Protein AF-A0A1Q6ZG44-F1 (afdb_monomer_lite)

Secondary structure (DSSP, 8-state):
-EETTEE-EEEEHHHHTTPPPPP--TT--SS-S---EEEEEEEEEE-TTT--EEEEEEEEEES-------TTSSEEE-----TTS-GGGEEEEEE---SSS--EEEEE-HHHHHHHHH--

Foldseek 3Di:
DQDPNDDAAEDEQCVLQVHDPDDQPPPDDDDDDQPWDWDWDWDFAQDPPPRDTDIHIHTYTGNDDDDDDDPVQWDWDDLPDDPRGDSQQFPTWTFADDDDPTDIDTDGPPCSSCVVVRPD

Sequence (120 aa):
MNVRGTLVTVVEGWRALGQAPPSASPETPVASAAPGSTIILEVAGRDAENGGATRKLIGFTVDEVIDLLAGGDSTLEGREGLPGVDPTLVRAVGRGGGGARGDLFIVLDVAALLGPILTT

Structure (mmCIF, N/CA/C/O backbone):
data_AF-A0A1Q6ZG44-F1
#
_entry.id   AF-A0A1Q6ZG44-F1
#
loop_
_atom_site.group_PDB
_atom_site.id
_atom_site.type_symbol
_atom_site.label_atom_id
_atom_site.label_alt_id
_atom_site.label_comp_id
_atom_site.label_asym_id
_atom_site.label_entity_id
_atom_site.label_seq_id
_atom_site.pdbx_PDB_ins_code
_atom_site.Cartn_x
_atom_site.Cartn_y
_atom_site.Cartn_z
_atom_site.occupancy
_atom_site.B_iso_or_equiv
_atom_site.auth_seq_id
_atom_site.auth_comp_id
_atom_site.auth_asym_id
_atom_site.auth_atom_id
_atom_site.pdbx_PDB_model_num
ATOM 1 N N . MET A 1 1 ? -7.995 5.603 11.857 1.00 88.94 1 MET A N 1
ATOM 2 C CA . MET A 1 1 ? -8.715 6.736 11.229 1.00 88.94 1 MET A CA 1
ATOM 3 C C . MET A 1 1 ? -10.179 6.355 11.032 1.00 88.94 1 MET A C 1
ATOM 5 O O . MET A 1 1 ? -10.423 5.211 10.683 1.00 88.94 1 MET A O 1
ATOM 9 N N . ASN A 1 2 ? -11.147 7.246 11.280 1.00 92.25 2 ASN A N 1
ATOM 10 C CA . ASN A 1 2 ? -12.563 6.979 10.974 1.00 92.25 2 ASN A CA 1
ATOM 11 C C . ASN A 1 2 ? -12.887 7.489 9.563 1.00 92.25 2 ASN A C 1
ATOM 13 O O . ASN A 1 2 ? -12.774 8.685 9.306 1.00 92.25 2 ASN A O 1
ATOM 17 N N . VAL A 1 3 ? -13.293 6.592 8.668 1.00 92.00 3 VAL A N 1
ATOM 18 C CA . VAL A 1 3 ? -13.718 6.914 7.305 1.00 92.00 3 VAL A CA 1
ATOM 19 C C . VAL A 1 3 ? -15.176 6.506 7.163 1.00 92.00 3 VAL A C 1
ATOM 21 O O . VAL A 1 3 ? -15.494 5.320 7.145 1.00 92.00 3 VAL A O 1
ATOM 24 N N . ARG A 1 4 ? -16.077 7.494 7.081 1.00 92.50 4 ARG A N 1
ATOM 25 C CA . ARG A 1 4 ? -17.527 7.279 6.899 1.00 92.50 4 ARG A CA 1
ATOM 26 C C . ARG A 1 4 ? -18.144 6.283 7.902 1.00 92.50 4 ARG A C 1
ATOM 28 O O . ARG A 1 4 ? -18.997 5.484 7.536 1.00 92.50 4 ARG A O 1
ATOM 35 N N . GLY A 1 5 ? -17.706 6.317 9.162 1.00 91.94 5 GLY A N 1
ATOM 36 C CA . GLY A 1 5 ? -18.203 5.429 10.221 1.00 91.94 5 GLY A CA 1
ATOM 37 C C . GLY A 1 5 ? -17.461 4.095 10.336 1.00 91.94 5 GLY A C 1
ATOM 38 O O . GLY A 1 5 ? -17.780 3.311 11.223 1.00 91.94 5 GLY A O 1
ATOM 39 N N . THR A 1 6 ? -16.461 3.842 9.488 1.00 89.06 6 THR A N 1
ATOM 40 C CA . THR A 1 6 ? -15.614 2.645 9.549 1.00 89.06 6 THR A CA 1
ATOM 41 C C . THR A 1 6 ? -14.247 2.990 10.124 1.00 89.06 6 THR A C 1
ATOM 43 O O . THR A 1 6 ? -13.579 3.919 9.660 1.00 89.06 6 THR A O 1
ATOM 46 N N . LEU A 1 7 ? -13.803 2.233 11.130 1.00 90.69 7 LEU A N 1
ATOM 47 C CA . LEU A 1 7 ? -12.459 2.376 11.677 1.00 90.69 7 LEU A CA 1
ATOM 48 C C . LEU A 1 7 ? -11.447 1.675 10.761 1.00 90.69 7 LEU A C 1
ATOM 50 O O . LEU A 1 7 ? -11.512 0.469 10.555 1.00 90.69 7 LEU A O 1
ATOM 54 N N . VAL A 1 8 ? -10.501 2.446 10.234 1.00 90.94 8 VAL A N 1
ATOM 55 C CA . VAL A 1 8 ? -9.443 1.985 9.331 1.00 90.94 8 VAL A CA 1
ATOM 56 C C . VAL A 1 8 ? -8.090 2.088 10.033 1.00 90.94 8 VAL A C 1
ATOM 58 O O . VAL A 1 8 ? -7.716 3.163 10.525 1.00 90.94 8 VAL A O 1
ATOM 61 N N . THR A 1 9 ? -7.350 0.978 10.073 1.00 89.69 9 THR A N 1
ATOM 62 C CA . THR A 1 9 ? -5.937 0.955 10.485 1.00 89.69 9 THR A CA 1
ATOM 63 C C . THR A 1 9 ? -5.102 1.644 9.414 1.00 89.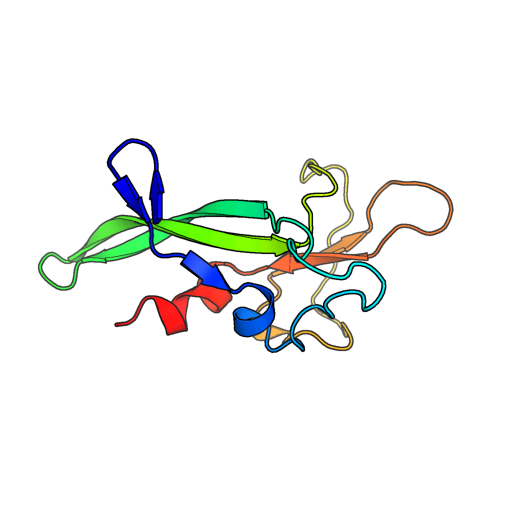69 9 THR A C 1
ATOM 65 O O . THR A 1 9 ? -5.265 1.345 8.235 1.00 89.69 9 THR A O 1
ATOM 68 N N . VAL A 1 10 ? -4.223 2.562 9.815 1.00 90.94 10 VAL A N 1
ATOM 69 C CA . VAL A 1 10 ? -3.361 3.307 8.888 1.00 90.94 10 VAL A CA 1
ATOM 70 C C . VAL A 1 10 ? -1.918 2.849 9.064 1.00 90.94 10 VAL A C 1
ATOM 72 O O . VAL A 1 10 ? -1.440 2.753 10.193 1.00 90.94 10 VAL A O 1
ATOM 75 N N . VAL A 1 11 ? -1.257 2.556 7.949 1.00 90.75 11 VAL A N 1
ATOM 76 C CA . VAL A 1 11 ? 0.137 2.119 7.862 1.00 90.75 11 VAL A CA 1
ATOM 77 C C . VAL A 1 11 ? 0.959 3.209 7.187 1.00 90.75 11 VAL A C 1
ATOM 79 O O . VAL A 1 11 ? 0.581 3.710 6.126 1.00 90.75 11 VAL A O 1
ATOM 82 N N . GLU A 1 12 ? 2.099 3.540 7.792 1.00 90.00 12 GLU A N 1
ATOM 83 C CA . GLU A 1 12 ? 3.087 4.441 7.203 1.00 90.00 12 GLU A CA 1
ATOM 84 C C . GLU A 1 12 ? 3.831 3.744 6.060 1.00 90.00 12 GLU A C 1
ATOM 86 O O . GLU A 1 12 ? 4.626 2.831 6.300 1.00 90.00 12 GLU A O 1
ATOM 91 N N . GLY A 1 13 ? 3.580 4.159 4.817 1.00 89.56 13 GLY A N 1
ATOM 92 C CA . GLY A 1 13 ? 4.101 3.462 3.641 1.00 89.56 13 GLY A CA 1
ATOM 93 C C . GLY A 1 13 ? 5.624 3.450 3.542 1.00 89.56 13 GLY A C 1
ATOM 94 O O . GLY A 1 13 ? 6.207 2.390 3.327 1.00 89.56 13 GLY A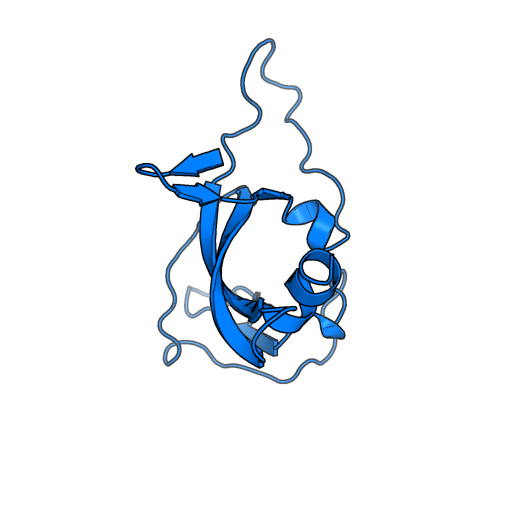 O 1
ATOM 95 N N . TRP A 1 14 ? 6.277 4.588 3.800 1.00 87.94 14 TRP A N 1
ATOM 96 C CA . TRP A 1 14 ? 7.743 4.692 3.825 1.00 87.94 14 TRP A CA 1
ATOM 97 C C . TRP A 1 14 ? 8.362 3.693 4.815 1.00 87.94 14 TRP A C 1
ATOM 99 O O . TRP A 1 14 ? 9.351 3.029 4.510 1.00 87.94 14 TRP A O 1
ATOM 109 N N . ARG A 1 15 ? 7.731 3.513 5.982 1.00 88.00 15 ARG A N 1
ATOM 110 C CA . ARG A 1 15 ? 8.195 2.593 7.022 1.00 88.00 15 ARG A CA 1
ATOM 111 C C . ARG A 1 15 ? 7.956 1.138 6.637 1.00 88.00 15 ARG A C 1
ATOM 113 O O . ARG A 1 15 ? 8.831 0.307 6.859 1.00 88.00 15 ARG A O 1
ATOM 120 N N . ALA A 1 16 ? 6.799 0.836 6.047 1.00 88.56 16 ALA A N 1
ATOM 121 C CA . ALA A 1 16 ? 6.482 -0.499 5.540 1.00 88.56 16 ALA A CA 1
ATOM 122 C C . ALA A 1 16 ? 7.426 -0.932 4.403 1.00 88.56 16 ALA A C 1
ATOM 124 O O . ALA A 1 16 ? 7.724 -2.114 4.271 1.00 88.56 16 ALA A O 1
ATOM 125 N N . LEU A 1 17 ? 7.933 0.027 3.623 1.00 87.50 17 LEU A N 1
ATOM 126 C CA . LEU A 1 17 ? 8.919 -0.193 2.562 1.00 87.50 17 LEU A CA 1
ATOM 127 C C . LEU A 1 17 ? 10.377 -0.175 3.058 1.00 87.50 17 LEU A C 1
ATOM 129 O O . LEU A 1 17 ? 11.288 -0.355 2.254 1.00 87.50 17 LEU A O 1
ATOM 133 N N . GLY A 1 18 ? 10.622 0.057 4.354 1.00 86.38 18 GLY A N 1
ATOM 134 C CA . GLY A 1 18 ? 11.976 0.155 4.913 1.00 86.38 18 GLY A CA 1
ATOM 135 C C . GLY A 1 18 ? 12.768 1.380 4.436 1.00 86.38 18 GLY A C 1
ATOM 136 O O . GLY A 1 18 ? 13.997 1.371 4.477 1.00 86.38 18 GLY A O 1
ATOM 137 N N . GLN A 1 19 ? 12.083 2.422 3.965 1.00 85.00 19 GLN A N 1
ATOM 138 C CA . GLN A 1 19 ? 12.688 3.660 3.479 1.00 85.00 19 GLN A CA 1
ATOM 139 C C . GLN A 1 19 ? 12.979 4.628 4.632 1.00 85.00 19 GLN A C 1
ATOM 141 O O . GLN A 1 19 ? 12.519 4.449 5.762 1.00 85.00 19 GLN A O 1
ATOM 146 N N . ALA A 1 20 ? 13.766 5.668 4.358 1.00 82.25 20 ALA A N 1
ATOM 147 C CA . ALA A 1 20 ? 13.933 6.759 5.311 1.00 82.25 20 ALA A CA 1
ATOM 148 C C . ALA A 1 20 ? 12.620 7.564 5.417 1.00 82.25 20 ALA A C 1
ATOM 150 O O . ALA A 1 20 ? 11.865 7.612 4.441 1.00 82.25 20 ALA A O 1
ATOM 151 N N . PRO A 1 21 ? 12.343 8.218 6.560 1.00 81.31 21 PRO A N 1
ATOM 152 C CA . PRO A 1 21 ? 11.220 9.142 6.656 1.00 81.31 21 PRO A CA 1
ATOM 153 C C . PRO A 1 21 ? 11.324 10.219 5.566 1.00 81.31 21 PRO A C 1
ATOM 155 O O . PRO A 1 21 ? 12.437 10.695 5.312 1.00 81.31 21 PRO A O 1
ATOM 158 N N . PRO A 1 22 ? 10.209 10.638 4.945 1.00 74.19 22 PRO A N 1
ATOM 159 C CA . PRO A 1 22 ? 10.235 11.752 4.008 1.00 74.19 22 PRO A CA 1
ATOM 160 C C . PRO A 1 22 ? 10.762 13.001 4.728 1.00 74.19 22 PRO A C 1
ATOM 162 O O . PRO A 1 22 ? 10.289 13.362 5.810 1.00 74.19 22 PRO A O 1
ATOM 165 N N . SER A 1 23 ? 11.789 13.640 4.161 1.00 61.94 23 SER A N 1
ATOM 166 C CA . SER A 1 23 ? 12.377 14.852 4.735 1.00 61.94 23 SER A CA 1
ATOM 167 C C . SER A 1 23 ? 11.322 15.954 4.790 1.00 61.94 23 SER A C 1
ATOM 169 O O . SER A 1 23 ? 10.821 16.390 3.756 1.00 61.94 23 SER A O 1
ATOM 171 N N . ALA A 1 24 ? 11.007 16.444 5.989 1.00 55.34 24 ALA A N 1
ATOM 172 C CA . ALA A 1 24 ? 10.275 17.695 6.130 1.00 55.34 24 ALA A CA 1
ATOM 173 C C . ALA A 1 24 ? 11.148 18.811 5.537 1.00 55.34 24 ALA A C 1
ATOM 175 O O . ALA A 1 24 ? 12.221 19.092 6.073 1.00 55.34 24 ALA A O 1
ATOM 176 N N . SER A 1 25 ? 10.738 19.408 4.414 1.00 46.84 25 SER A N 1
ATOM 177 C CA . SER A 1 25 ? 11.481 20.526 3.828 1.00 46.84 25 SER A CA 1
ATOM 178 C C . SER A 1 25 ? 11.670 21.629 4.881 1.00 46.84 25 SER A C 1
ATOM 180 O O . SER A 1 25 ? 10.684 22.087 5.461 1.00 46.84 25 SER A O 1
ATOM 182 N N . PRO A 1 26 ? 12.910 22.075 5.150 1.00 47.09 26 PRO A N 1
ATOM 183 C CA . PRO A 1 26 ? 13.219 23.019 6.228 1.00 47.09 26 PRO A CA 1
ATOM 184 C C . PRO A 1 26 ? 12.751 24.465 5.966 1.00 47.09 26 PRO A C 1
ATOM 186 O O . PRO A 1 26 ? 13.023 25.349 6.774 1.00 47.09 26 PRO A O 1
ATOM 189 N N . GLU A 1 27 ? 12.055 24.730 4.857 1.00 49.59 27 GLU A N 1
ATOM 190 C CA . GLU A 1 27 ? 11.763 26.086 4.366 1.00 49.59 27 GLU A CA 1
ATOM 191 C C . GLU A 1 27 ? 10.402 26.650 4.814 1.00 49.59 27 GLU A C 1
ATOM 193 O O . GLU A 1 27 ? 10.095 27.808 4.540 1.00 49.59 27 GLU A O 1
ATOM 198 N N . THR A 1 28 ? 9.594 25.887 5.558 1.00 46.09 28 THR A N 1
ATOM 199 C CA . THR A 1 28 ? 8.319 26.369 6.118 1.00 46.09 28 THR A CA 1
ATOM 200 C C . THR A 1 28 ? 8.336 26.321 7.646 1.00 46.09 28 THR A C 1
ATOM 202 O O . THR A 1 28 ? 8.145 25.251 8.234 1.00 46.09 28 THR A O 1
ATOM 205 N N . PRO A 1 29 ? 8.565 27.461 8.328 1.00 44.19 29 PRO A N 1
ATOM 206 C CA . PRO A 1 29 ? 8.408 27.538 9.767 1.00 44.19 29 PRO A CA 1
ATOM 207 C C . PRO A 1 29 ? 6.909 27.494 10.089 1.00 44.19 29 PRO A C 1
ATOM 209 O O . PRO A 1 29 ? 6.139 28.297 9.578 1.00 44.19 29 PRO A O 1
ATOM 212 N N . VAL A 1 30 ? 6.541 26.550 10.956 1.00 46.66 30 VAL A N 1
ATOM 213 C CA . VAL A 1 30 ? 5.207 26.271 11.518 1.00 46.66 30 VAL A CA 1
ATOM 214 C C . VAL A 1 30 ? 4.127 25.752 10.543 1.00 46.66 30 VAL A C 1
ATOM 216 O O . VAL A 1 30 ? 3.564 26.475 9.735 1.00 46.66 30 VAL A O 1
ATOM 219 N N . ALA A 1 31 ? 3.760 24.484 10.768 1.00 45.47 31 ALA A N 1
ATOM 220 C CA . ALA A 1 31 ? 2.615 23.739 10.234 1.00 45.47 31 ALA A CA 1
ATOM 221 C C . ALA A 1 31 ? 2.711 23.200 8.791 1.00 45.47 31 ALA A C 1
ATOM 223 O O . ALA A 1 31 ? 2.823 23.926 7.813 1.00 45.47 31 ALA A O 1
ATOM 224 N N . SER A 1 32 ? 2.505 21.883 8.712 1.00 44.53 32 SER A N 1
ATOM 225 C CA . SER A 1 32 ? 2.336 21.052 7.520 1.00 44.53 32 SER A CA 1
ATOM 226 C C . SER A 1 32 ? 3.629 20.579 6.849 1.00 44.53 32 SER A C 1
ATOM 228 O O . SER A 1 32 ? 4.094 21.135 5.861 1.00 44.53 32 SER A O 1
ATOM 230 N N . ALA A 1 33 ? 4.126 19.422 7.312 1.00 49.47 33 ALA A N 1
ATOM 231 C CA . ALA A 1 33 ? 4.655 18.439 6.367 1.00 49.47 33 ALA A CA 1
ATOM 232 C C . ALA A 1 33 ? 3.644 18.323 5.209 1.00 49.47 33 ALA A C 1
ATOM 234 O O . ALA A 1 33 ? 2.433 18.393 5.465 1.00 49.47 33 ALA A O 1
ATOM 235 N N . ALA A 1 34 ? 4.112 18.240 3.961 1.00 52.25 34 ALA A N 1
ATOM 236 C CA . ALA A 1 34 ? 3.228 18.093 2.805 1.00 52.25 34 ALA A CA 1
ATOM 237 C C . ALA A 1 34 ? 2.146 17.038 3.120 1.00 52.25 34 ALA A C 1
ATOM 239 O O . ALA A 1 34 ? 2.485 15.994 3.689 1.00 52.25 34 ALA A O 1
ATOM 240 N N . PRO A 1 35 ? 0.851 17.322 2.885 1.00 58.03 35 PRO A N 1
ATOM 241 C CA . PRO A 1 35 ? -0.212 16.417 3.292 1.00 58.03 35 PRO A CA 1
ATOM 242 C C . PRO A 1 35 ? -0.100 15.130 2.475 1.00 58.03 35 PRO A C 1
ATOM 244 O O . PRO A 1 35 ? -0.535 15.079 1.329 1.00 58.03 35 PRO A O 1
ATOM 247 N N . GLY A 1 36 ? 0.498 14.101 3.077 1.00 77.38 36 GLY A N 1
ATOM 248 C CA . GLY A 1 36 ? 0.560 12.774 2.487 1.00 77.38 36 GLY A CA 1
ATOM 249 C C . GLY A 1 36 ? -0.843 12.283 2.135 1.00 77.38 36 GLY A C 1
ATOM 250 O O . GLY A 1 36 ? -1.812 12.504 2.869 1.00 77.38 36 GLY A O 1
ATOM 251 N N . SER A 1 37 ? -0.969 11.608 1.002 1.00 90.12 37 SER A N 1
ATOM 252 C CA . SER A 1 37 ? -2.214 10.959 0.603 1.00 90.12 37 SER A CA 1
ATOM 253 C C . SER A 1 37 ? -2.392 9.640 1.355 1.00 90.12 37 SER A C 1
ATOM 255 O O . SER A 1 37 ? -1.433 8.927 1.628 1.00 90.12 37 SER A O 1
ATOM 257 N N . THR A 1 38 ? -3.631 9.276 1.692 1.00 92.62 38 THR A N 1
ATOM 258 C CA . THR A 1 38 ? -3.941 7.943 2.239 1.00 92.62 38 THR A CA 1
ATOM 259 C C . THR A 1 38 ? -4.736 7.145 1.218 1.00 92.62 38 THR A C 1
ATOM 261 O O . THR A 1 38 ? -5.877 7.487 0.911 1.00 92.62 38 THR A O 1
ATOM 264 N N . ILE A 1 39 ? -4.149 6.058 0.724 1.00 93.19 39 ILE A N 1
ATOM 265 C CA . ILE A 1 39 ? -4.806 5.112 -0.178 1.00 93.19 39 ILE A CA 1
ATOM 266 C C . ILE A 1 39 ? -5.542 4.077 0.672 1.00 93.19 39 ILE A C 1
ATOM 268 O O . ILE A 1 39 ? -4.938 3.442 1.534 1.00 93.19 39 ILE A O 1
ATOM 272 N N . ILE A 1 40 ? -6.845 3.901 0.446 1.00 93.31 40 ILE A N 1
ATOM 273 C CA . ILE A 1 40 ? -7.624 2.855 1.118 1.00 93.31 40 ILE A CA 1
ATOM 274 C C . ILE A 1 40 ? -7.535 1.571 0.293 1.00 93.31 40 ILE A C 1
ATOM 276 O O . ILE A 1 40 ? -8.021 1.513 -0.834 1.00 93.31 40 ILE A O 1
ATOM 280 N N . LEU A 1 41 ? -6.907 0.553 0.869 1.00 91.12 41 LEU A N 1
ATOM 281 C CA . LEU A 1 41 ? -6.709 -0.766 0.290 1.00 91.12 41 LEU A CA 1
ATOM 282 C C . LEU A 1 41 ? -7.649 -1.769 0.955 1.00 91.12 41 LEU A C 1
ATOM 284 O O . LEU A 1 41 ? -7.773 -1.815 2.181 1.00 91.12 41 LEU A O 1
ATOM 288 N N . GLU A 1 42 ? -8.278 -2.603 0.139 1.00 88.94 42 GLU A N 1
ATOM 289 C CA . GLU A 1 42 ? -9.032 -3.762 0.597 1.00 88.94 42 GLU A CA 1
ATOM 290 C C . GLU A 1 42 ? -8.130 -4.996 0.535 1.00 88.94 42 GLU A C 1
ATOM 292 O O . GLU A 1 42 ? -7.592 -5.335 -0.519 1.00 88.94 42 GLU A O 1
ATOM 297 N N . VAL A 1 43 ? -7.943 -5.657 1.673 1.00 84.94 43 VAL A N 1
ATOM 298 C CA . VAL A 1 43 ? -7.074 -6.829 1.811 1.00 84.94 43 VAL A CA 1
ATOM 299 C C . VAL A 1 43 ? -7.836 -8.009 2.390 1.00 84.94 43 VAL A C 1
ATOM 301 O O . VAL A 1 43 ? -8.795 -7.843 3.147 1.00 84.94 43 VAL A O 1
ATOM 304 N N . ALA A 1 44 ? -7.396 -9.219 2.050 1.00 76.94 44 ALA A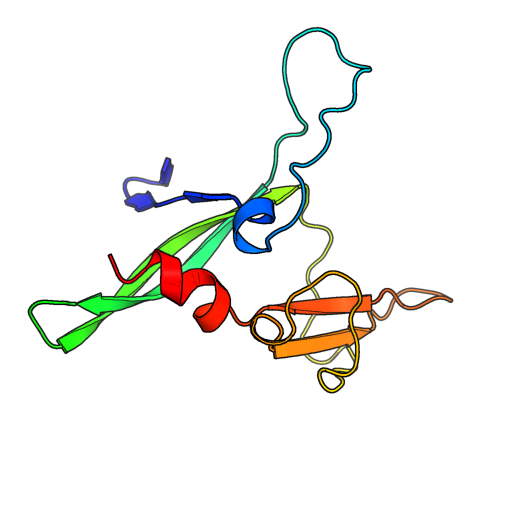 N 1
ATOM 305 C CA . ALA A 1 44 ? -7.900 -10.425 2.689 1.00 76.94 44 ALA A CA 1
ATOM 306 C C . ALA A 1 44 ? -7.432 -10.465 4.154 1.00 76.94 44 ALA A C 1
ATOM 308 O O . ALA A 1 44 ? -6.236 -10.467 4.439 1.00 76.94 44 ALA A O 1
ATOM 309 N N . GLY A 1 45 ? -8.384 -10.478 5.077 1.00 66.12 45 GLY A N 1
ATOM 310 C CA . GLY A 1 45 ? -8.190 -10.786 6.486 1.00 66.12 45 GLY A CA 1
ATOM 311 C C . GLY A 1 45 ? -8.374 -12.280 6.752 1.00 66.12 45 GLY A C 1
ATOM 312 O O . GLY A 1 45 ? -9.062 -12.989 6.013 1.00 66.12 45 GLY A O 1
ATOM 313 N N . ARG A 1 46 ? -7.747 -12.764 7.826 1.00 59.53 46 ARG A N 1
ATOM 314 C CA . ARG A 1 46 ? -8.081 -14.054 8.437 1.00 59.53 46 ARG A CA 1
ATOM 315 C C . ARG A 1 46 ? -9.026 -13.797 9.603 1.00 59.53 46 ARG A C 1
ATOM 317 O O . ARG A 1 46 ? -8.622 -13.134 10.554 1.00 59.53 46 ARG A O 1
ATOM 324 N N . ASP A 1 47 ? -10.224 -14.375 9.575 1.00 55.66 47 ASP A N 1
ATOM 325 C CA . ASP A 1 47 ? -10.992 -14.550 10.807 1.00 55.66 47 ASP A CA 1
ATOM 326 C C . ASP A 1 47 ? -10.335 -15.650 11.639 1.00 55.66 47 ASP A C 1
ATOM 328 O O . ASP A 1 47 ? -10.357 -16.826 11.264 1.00 55.66 47 ASP A O 1
ATOM 332 N N . ALA A 1 48 ? -9.758 -15.266 12.778 1.00 54.47 48 ALA A N 1
ATOM 333 C CA . ALA A 1 48 ? -9.140 -16.189 13.727 1.00 54.47 48 ALA A CA 1
ATOM 334 C C . ALA A 1 48 ? -10.142 -17.189 14.342 1.00 54.47 48 ALA A C 1
ATOM 336 O O . ALA A 1 48 ? -9.720 -18.231 14.835 1.00 54.47 48 ALA A O 1
ATOM 337 N N . GLU A 1 49 ? -11.452 -16.913 14.281 1.00 53.03 49 GLU A N 1
ATOM 338 C CA . GLU A 1 49 ? -12.480 -17.730 14.947 1.00 53.03 49 GLU A CA 1
ATOM 339 C C . GLU A 1 49 ? -13.357 -18.583 14.014 1.00 53.03 49 GLU A C 1
ATOM 341 O O . GLU A 1 49 ? -13.928 -19.558 14.487 1.00 53.03 49 GLU A O 1
ATOM 346 N N . ASN A 1 50 ? -13.458 -18.292 12.707 1.00 49.50 50 ASN A N 1
ATOM 347 C CA . ASN A 1 50 ? -14.415 -18.991 11.823 1.00 49.50 50 ASN A CA 1
ATOM 348 C C . ASN A 1 50 ? -13.875 -19.433 10.451 1.00 49.50 50 ASN A C 1
ATOM 350 O O . ASN A 1 50 ? -14.638 -19.956 9.641 1.00 49.50 50 ASN A O 1
ATOM 354 N N . GLY A 1 51 ? -12.585 -19.247 10.149 1.00 53.69 51 GLY A N 1
ATOM 355 C CA . GLY A 1 51 ? -11.998 -19.722 8.884 1.00 53.69 51 GLY A CA 1
ATOM 356 C C . GLY A 1 51 ? -12.592 -19.089 7.613 1.00 53.69 51 GLY A C 1
ATOM 357 O O . GLY A 1 51 ? -12.299 -19.542 6.507 1.00 53.69 51 GLY A O 1
ATOM 358 N N . GLY A 1 52 ? -13.414 -18.046 7.758 1.00 55.03 52 GLY A N 1
ATOM 359 C CA . GLY A 1 52 ? -13.946 -17.241 6.667 1.00 55.03 52 GLY A CA 1
ATOM 360 C C . GLY A 1 52 ? -12.944 -16.172 6.234 1.00 55.03 52 GLY A C 1
ATOM 361 O O . GLY A 1 52 ? -12.258 -15.569 7.059 1.00 55.03 52 GLY A O 1
ATOM 362 N N . ALA A 1 53 ? -12.852 -15.928 4.927 1.00 60.50 53 ALA A N 1
ATOM 363 C CA . ALA A 1 53 ? -12.102 -14.794 4.400 1.00 60.50 53 ALA A CA 1
ATOM 364 C C . ALA A 1 53 ? -12.912 -13.511 4.631 1.00 60.50 53 ALA A C 1
ATOM 366 O O . ALA A 1 53 ? -13.855 -13.226 3.889 1.00 60.50 53 ALA A O 1
ATOM 367 N N . THR A 1 54 ? -12.563 -12.736 5.654 1.00 69.19 54 THR A N 1
ATOM 368 C CA . THR A 1 54 ? -13.104 -11.386 5.844 1.00 69.19 54 THR A CA 1
ATOM 369 C C . THR A 1 54 ? -12.290 -10.383 5.050 1.00 69.19 54 THR A C 1
ATOM 371 O O . THR A 1 54 ? -11.091 -10.543 4.851 1.00 69.19 54 THR A O 1
ATOM 374 N N . ARG A 1 55 ? -12.939 -9.340 4.533 1.00 78.25 55 ARG A N 1
ATOM 375 C CA . ARG A 1 55 ? -12.240 -8.250 3.848 1.00 78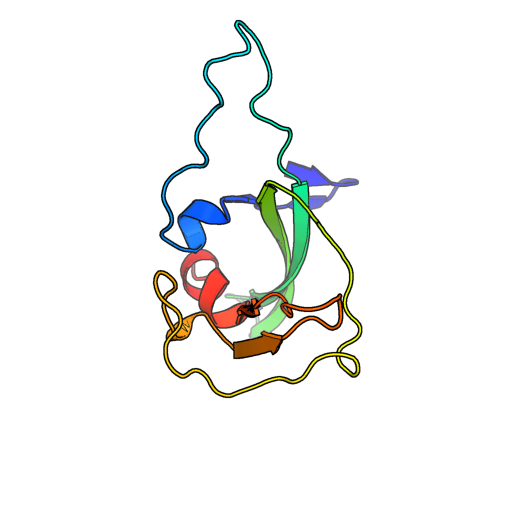.25 55 ARG A CA 1
ATOM 376 C C . ARG A 1 55 ? -11.951 -7.154 4.863 1.00 78.25 55 ARG A C 1
ATOM 378 O O . ARG A 1 55 ? -12.864 -6.709 5.554 1.00 78.25 55 ARG A O 1
ATOM 385 N N . LYS A 1 56 ? -10.694 -6.732 4.970 1.00 84.38 56 LYS A N 1
ATOM 386 C CA . LYS A 1 56 ? -10.254 -5.677 5.889 1.00 84.38 56 LYS A CA 1
ATOM 387 C C . LYS A 1 56 ? -9.829 -4.455 5.087 1.00 84.38 56 LYS A C 1
ATOM 389 O O . LYS A 1 56 ? -9.152 -4.583 4.071 1.00 84.38 56 LYS A O 1
ATOM 394 N N . LEU A 1 57 ? -10.225 -3.273 5.551 1.00 89.31 57 LEU A N 1
ATOM 395 C CA . LEU A 1 57 ? -9.778 -2.006 4.981 1.00 89.31 57 LEU A CA 1
ATOM 396 C C . LEU A 1 57 ? -8.536 -1.514 5.724 1.00 89.31 57 LEU A C 1
ATOM 398 O O . LEU A 1 57 ? -8.529 -1.442 6.956 1.00 89.31 57 LEU A O 1
ATOM 402 N N . ILE A 1 58 ? -7.507 -1.142 4.970 1.00 91.12 58 ILE A N 1
ATOM 403 C CA . ILE A 1 58 ? -6.290 -0.507 5.475 1.00 91.12 58 ILE A CA 1
ATOM 404 C C . ILE A 1 58 ? -6.052 0.803 4.738 1.00 91.12 58 ILE A C 1
ATOM 406 O O . ILE A 1 58 ? -6.203 0.881 3.527 1.00 91.12 58 ILE A O 1
ATOM 410 N N . GLY A 1 59 ? -5.663 1.835 5.477 1.00 92.69 59 GLY A N 1
ATOM 411 C CA . GLY A 1 59 ? -5.104 3.053 4.914 1.00 92.69 59 GLY A CA 1
ATOM 412 C C . GLY A 1 59 ? -3.598 2.898 4.760 1.00 92.69 59 GLY A C 1
ATOM 413 O O . GLY A 1 59 ? -2.925 2.490 5.701 1.00 92.69 59 GLY A O 1
ATOM 414 N N . PHE A 1 60 ? -3.066 3.237 3.598 1.00 92.31 60 PHE A N 1
ATOM 415 C CA . PHE A 1 60 ? -1.639 3.241 3.315 1.00 92.31 60 PHE A CA 1
ATOM 416 C C . PHE A 1 60 ? -1.217 4.664 2.964 1.00 92.31 60 PHE A C 1
ATOM 418 O O . PHE A 1 60 ? -1.729 5.236 2.000 1.00 92.31 60 PHE A O 1
ATOM 425 N N . THR A 1 61 ? -0.345 5.262 3.775 1.00 92.62 61 THR A N 1
ATOM 426 C CA . THR A 1 61 ? 0.083 6.646 3.549 1.00 92.62 61 THR A CA 1
ATOM 427 C C . THR A 1 61 ? 1.197 6.701 2.513 1.00 92.62 61 THR A C 1
ATOM 429 O O . THR A 1 61 ? 2.185 5.974 2.623 1.00 92.62 61 THR A O 1
ATOM 432 N N . VAL A 1 62 ? 1.068 7.613 1.561 1.00 91.00 62 VAL A N 1
ATOM 433 C CA . VAL A 1 62 ? 2.067 7.937 0.540 1.00 91.00 62 VAL A CA 1
ATOM 434 C C . VAL A 1 62 ? 2.273 9.444 0.513 1.00 91.00 62 VAL A C 1
ATOM 436 O O . VAL A 1 62 ? 1.421 10.183 1.002 1.00 91.00 62 VAL A O 1
ATOM 439 N N . ASP A 1 63 ? 3.370 9.908 -0.071 1.00 87.56 63 ASP A N 1
ATOM 440 C CA . ASP A 1 63 ? 3.600 11.345 -0.219 1.00 87.56 63 ASP A CA 1
ATOM 441 C C . ASP A 1 63 ? 2.582 11.942 -1.204 1.00 87.56 63 ASP A C 1
ATOM 443 O O . ASP A 1 63 ? 1.779 12.799 -0.838 1.00 87.56 63 ASP A O 1
ATOM 447 N N . GLU A 1 64 ? 2.530 11.406 -2.426 1.00 86.38 64 GLU A N 1
ATOM 448 C CA . GLU A 1 64 ? 1.668 11.897 -3.502 1.00 86.38 64 GLU A CA 1
ATOM 449 C C . GLU A 1 64 ? 1.142 10.748 -4.376 1.00 86.38 64 GLU A C 1
ATOM 451 O O . GLU A 1 64 ? 1.800 9.721 -4.555 1.00 86.38 64 GLU A O 1
ATOM 456 N N . VAL A 1 65 ? -0.061 10.923 -4.930 1.00 89.56 65 VAL A N 1
ATOM 457 C CA . VAL A 1 65 ? -0.601 10.069 -5.995 1.00 89.56 65 VAL A CA 1
ATOM 458 C C . VAL A 1 65 ? -0.395 10.791 -7.321 1.00 89.56 65 VAL A C 1
ATOM 460 O O . VAL A 1 65 ? -1.033 11.809 -7.564 1.00 89.56 65 VAL A O 1
ATOM 463 N N . ILE A 1 66 ? 0.491 10.256 -8.161 1.00 86.00 66 ILE A N 1
ATOM 464 C CA . ILE A 1 66 ? 0.906 10.913 -9.407 1.00 86.00 66 ILE A CA 1
ATOM 465 C C . ILE A 1 66 ? -0.085 10.655 -10.546 1.00 86.00 66 ILE A C 1
ATOM 467 O O . ILE A 1 66 ? -0.541 11.596 -11.187 1.00 86.00 66 ILE A O 1
ATOM 471 N N . ASP A 1 67 ? -0.415 9.386 -10.809 1.00 83.94 67 ASP A N 1
ATOM 472 C CA . ASP A 1 67 ? -1.237 9.000 -11.960 1.00 83.94 67 ASP A CA 1
ATOM 473 C C . ASP A 1 67 ? -1.915 7.629 -11.766 1.00 83.94 67 ASP A C 1
ATOM 475 O O . ASP A 1 67 ? -1.567 6.862 -10.861 1.00 83.94 67 ASP A O 1
ATOM 479 N N . LEU A 1 68 ? -2.871 7.311 -12.642 1.00 84.50 68 LEU A N 1
ATOM 480 C CA . LEU A 1 68 ? -3.516 6.011 -12.773 1.00 84.50 68 LEU A CA 1
ATOM 481 C C . LEU A 1 68 ? -3.142 5.371 -14.116 1.00 84.50 68 LEU A C 1
ATOM 483 O O . LEU A 1 68 ? -3.658 5.739 -15.167 1.00 84.50 68 LEU A O 1
ATOM 487 N N . LEU A 1 69 ? -2.300 4.340 -14.065 1.00 76.25 69 LEU A N 1
ATOM 488 C CA . LEU A 1 69 ? -1.910 3.573 -15.247 1.00 76.25 69 LEU A CA 1
ATOM 489 C C . LEU A 1 69 ? -2.879 2.412 -15.495 1.00 76.25 69 LEU A C 1
ATOM 491 O O . LEU A 1 69 ? -3.124 1.587 -14.608 1.00 76.25 69 LEU A O 1
ATOM 495 N N . ALA A 1 70 ? -3.388 2.297 -16.722 1.00 73.19 70 ALA A N 1
ATOM 496 C CA . ALA A 1 70 ? -4.093 1.096 -17.145 1.00 73.19 70 ALA A CA 1
ATOM 497 C C . ALA A 1 70 ? -3.085 -0.049 -17.331 1.00 73.19 70 ALA A C 1
ATOM 499 O O . ALA A 1 70 ? -2.047 0.107 -17.973 1.00 73.19 70 ALA A O 1
ATOM 500 N N . GLY A 1 71 ? -3.395 -1.234 -16.797 1.00 65.38 71 GLY A N 1
ATOM 501 C CA . GLY A 1 71 ? -2.472 -2.379 -16.785 1.00 65.38 71 GLY A CA 1
ATOM 502 C C . GLY A 1 71 ? -2.038 -2.912 -18.162 1.00 65.38 71 GLY A C 1
ATOM 503 O O . GLY A 1 71 ? -1.172 -3.777 -18.209 1.00 65.38 71 GLY A O 1
ATOM 504 N N . GLY A 1 72 ? -2.621 -2.421 -19.263 1.00 63.41 72 GLY A N 1
ATOM 505 C CA . GLY A 1 72 ? -2.222 -2.744 -20.639 1.00 63.41 72 GLY A CA 1
ATOM 506 C C . GLY A 1 72 ? -1.265 -1.736 -21.289 1.00 63.41 72 GLY A C 1
ATOM 507 O O . GLY A 1 72 ? -0.629 -2.080 -22.279 1.00 63.41 72 GLY A O 1
ATOM 508 N N . ASP A 1 73 ? -1.119 -0.533 -20.724 1.00 57.72 73 ASP A N 1
ATOM 509 C CA . ASP A 1 73 ? -0.335 0.567 -21.317 1.00 57.72 73 ASP A CA 1
ATOM 510 C C . ASP A 1 73 ? 1.126 0.593 -20.834 1.00 57.72 73 ASP A C 1
ATOM 512 O O . ASP A 1 73 ? 1.890 1.503 -21.155 1.00 57.72 73 ASP A O 1
ATOM 516 N N . SER A 1 74 ? 1.534 -0.412 -20.054 1.00 64.44 74 SER A N 1
ATOM 517 C CA . SER A 1 74 ? 2.880 -0.529 -19.492 1.00 64.44 74 SER A CA 1
ATOM 518 C C . SER A 1 74 ? 3.484 -1.898 -19.780 1.00 64.44 74 SER A C 1
ATOM 520 O O . SER A 1 74 ? 2.828 -2.935 -19.674 1.00 64.44 74 SER A O 1
ATOM 522 N N . THR A 1 75 ? 4.766 -1.911 -20.138 1.00 68.88 75 THR A N 1
ATOM 523 C CA . THR A 1 75 ? 5.555 -3.141 -20.213 1.00 68.88 75 THR A CA 1
ATOM 524 C C . THR A 1 75 ? 5.966 -3.546 -18.805 1.00 68.88 75 THR A C 1
ATOM 526 O O . THR A 1 75 ? 6.685 -2.806 -18.133 1.00 68.88 75 THR A O 1
ATOM 529 N N . LEU A 1 76 ? 5.495 -4.716 -18.363 1.00 72.94 76 LEU A N 1
ATOM 530 C CA . LEU A 1 76 ? 5.865 -5.317 -17.085 1.00 72.94 76 LEU A CA 1
ATOM 531 C C . LEU A 1 76 ? 6.982 -6.343 -17.290 1.00 72.94 76 LEU A C 1
ATOM 533 O O . LEU A 1 76 ? 6.825 -7.306 -18.040 1.00 72.94 76 LEU A O 1
ATOM 537 N N . GLU A 1 77 ? 8.094 -6.147 -16.598 1.00 72.69 77 GLU A N 1
ATOM 538 C CA . GLU A 1 77 ? 9.275 -7.005 -16.626 1.00 72.69 77 GLU A CA 1
ATOM 539 C C . GLU A 1 77 ? 9.486 -7.730 -15.288 1.00 72.69 77 GLU A C 1
ATOM 541 O O . GLU A 1 77 ? 8.894 -7.398 -14.251 1.00 72.69 77 GLU A O 1
ATOM 546 N N . GLY A 1 78 ? 10.330 -8.766 -15.335 1.00 66.31 78 GLY A N 1
ATOM 547 C CA . GLY A 1 78 ? 10.738 -9.551 -14.173 1.00 66.31 78 GLY A CA 1
ATOM 548 C C . GLY A 1 78 ? 11.554 -8.744 -13.155 1.00 66.31 78 GLY A C 1
ATOM 549 O O . GLY A 1 78 ? 12.069 -7.669 -13.442 1.00 66.31 78 GLY A O 1
ATOM 550 N N . ARG A 1 79 ? 11.671 -9.291 -11.940 1.00 66.19 79 ARG A N 1
ATOM 551 C CA . ARG A 1 79 ? 12.190 -8.655 -10.708 1.00 66.19 79 ARG A CA 1
ATOM 552 C C . ARG A 1 79 ? 13.705 -8.363 -10.691 1.00 66.19 79 ARG A C 1
ATOM 554 O O . ARG A 1 79 ? 14.308 -8.328 -9.620 1.00 66.19 79 ARG A O 1
ATOM 561 N N . GLU A 1 80 ? 14.353 -8.191 -11.836 1.00 59.25 80 GLU A N 1
ATOM 562 C CA . GLU A 1 80 ? 15.812 -8.076 -11.888 1.00 59.25 80 GLU A CA 1
ATOM 563 C C . GLU A 1 80 ? 16.285 -6.659 -11.522 1.00 59.25 80 GLU A C 1
ATOM 565 O O . GLU A 1 80 ? 16.326 -5.754 -12.348 1.00 59.25 80 GLU A O 1
ATOM 570 N N . GLY A 1 81 ? 16.663 -6.484 -10.249 1.00 59.09 81 GLY A N 1
ATOM 571 C CA . GLY A 1 81 ? 17.611 -5.456 -9.810 1.00 59.09 81 GLY A CA 1
ATOM 572 C C . GLY A 1 81 ? 17.063 -4.038 -9.659 1.00 59.09 81 GLY A C 1
ATOM 573 O O . GLY A 1 81 ? 17.570 -3.113 -10.288 1.00 59.09 81 GLY A O 1
ATOM 574 N N . LEU A 1 82 ? 16.088 -3.836 -8.769 1.00 62.91 82 LEU A N 1
ATOM 575 C CA . LEU A 1 82 ? 15.714 -2.490 -8.327 1.00 62.91 82 LEU A CA 1
ATOM 576 C C . LEU A 1 82 ? 16.586 -2.058 -7.137 1.00 62.91 82 LEU A C 1
ATOM 578 O O . LEU A 1 82 ? 16.525 -2.689 -6.080 1.00 62.91 82 LEU A O 1
ATOM 582 N N . PRO A 1 83 ? 17.404 -0.999 -7.266 1.00 62.53 83 PRO A N 1
ATOM 583 C CA . PRO A 1 83 ? 18.178 -0.493 -6.142 1.00 62.53 83 PRO A CA 1
ATOM 584 C C . PRO A 1 83 ? 17.245 0.135 -5.096 1.00 62.53 83 PRO A C 1
ATOM 586 O O . PRO A 1 83 ? 16.461 1.026 -5.408 1.00 62.53 83 PRO A O 1
ATOM 589 N N . GLY A 1 84 ? 17.359 -0.307 -3.841 1.00 72.50 84 GLY A N 1
ATOM 590 C CA . GLY A 1 84 ? 16.720 0.350 -2.693 1.00 72.50 84 GLY A CA 1
ATOM 591 C C . GLY A 1 84 ? 15.315 -0.128 -2.312 1.00 72.50 84 GLY A C 1
ATOM 592 O O . GLY A 1 84 ? 14.727 0.464 -1.412 1.00 72.50 84 GLY A O 1
ATOM 593 N N . VAL A 1 85 ? 14.782 -1.185 -2.937 1.00 77.56 85 VAL A N 1
ATOM 594 C CA . VAL A 1 85 ? 13.513 -1.822 -2.533 1.00 77.56 85 VAL A CA 1
ATOM 595 C C . VAL A 1 85 ? 13.722 -3.324 -2.374 1.00 77.56 85 VAL A C 1
ATOM 597 O O . VAL A 1 85 ? 14.378 -3.946 -3.208 1.00 77.56 85 VAL A O 1
ATOM 600 N N . ASP A 1 86 ? 13.165 -3.912 -1.312 1.00 82.94 86 ASP A N 1
ATOM 601 C CA . ASP A 1 86 ? 13.197 -5.361 -1.098 1.00 82.94 86 ASP A CA 1
ATOM 602 C C . ASP A 1 86 ? 12.483 -6.095 -2.259 1.00 82.94 86 ASP A C 1
ATOM 604 O O . ASP A 1 86 ? 11.279 -5.898 -2.461 1.00 82.94 86 ASP A O 1
ATOM 608 N N . PRO A 1 87 ? 13.179 -6.963 -3.022 1.00 84.69 87 PRO A N 1
ATOM 609 C CA . PRO A 1 87 ? 12.590 -7.686 -4.149 1.00 84.69 87 PRO A CA 1
ATOM 610 C C . PRO A 1 87 ? 11.409 -8.590 -3.774 1.00 84.69 87 PRO A C 1
ATOM 612 O O . PRO A 1 87 ? 10.587 -8.907 -4.636 1.00 84.69 87 PRO A O 1
ATOM 615 N N . THR A 1 88 ? 11.305 -9.017 -2.511 1.00 86.94 88 THR A N 1
ATOM 616 C CA . THR A 1 88 ? 10.192 -9.848 -2.025 1.00 86.94 88 THR A CA 1
ATOM 617 C C . THR A 1 88 ? 8.872 -9.079 -1.956 1.00 86.94 88 THR A C 1
ATOM 619 O O . THR A 1 88 ? 7.807 -9.687 -2.052 1.00 86.94 88 THR A O 1
ATOM 622 N N . LEU A 1 89 ? 8.934 -7.746 -1.872 1.00 87.88 89 LEU A N 1
ATOM 623 C CA . LEU A 1 89 ? 7.776 -6.851 -1.847 1.00 87.88 89 LEU A CA 1
ATOM 624 C C . LEU A 1 89 ? 7.317 -6.426 -3.247 1.00 87.88 89 LEU A C 1
ATOM 626 O O . LEU A 1 89 ? 6.287 -5.769 -3.388 1.00 87.88 89 LEU A O 1
ATOM 630 N N . VAL A 1 90 ? 8.065 -6.775 -4.295 1.00 87.44 90 VAL A N 1
ATOM 631 C CA . VAL A 1 90 ? 7.791 -6.351 -5.672 1.00 87.44 90 VAL A CA 1
ATOM 632 C C . VAL A 1 90 ? 7.124 -7.489 -6.430 1.00 87.44 90 VAL A C 1
ATOM 634 O O . VAL A 1 90 ? 7.655 -8.589 -6.529 1.00 87.44 90 VAL A O 1
ATOM 637 N N . ARG A 1 91 ? 5.960 -7.250 -7.026 1.00 86.00 91 ARG A N 1
ATOM 638 C CA . ARG A 1 91 ? 5.289 -8.184 -7.939 1.00 86.00 91 ARG A CA 1
ATOM 639 C C . ARG A 1 91 ? 5.860 -8.108 -9.355 1.00 86.00 91 ARG A C 1
ATOM 641 O O . ARG A 1 91 ? 6.077 -9.151 -9.963 1.00 86.00 91 ARG A O 1
ATOM 648 N N . ALA A 1 92 ? 6.088 -6.901 -9.862 1.00 86.31 92 ALA A N 1
ATOM 649 C CA . ALA A 1 92 ? 6.603 -6.641 -11.206 1.00 86.31 92 ALA A CA 1
ATOM 650 C C . ALA A 1 92 ? 7.247 -5.250 -11.281 1.00 86.31 92 ALA A C 1
ATOM 652 O O . ALA A 1 92 ? 6.983 -4.399 -10.429 1.00 86.31 92 ALA A O 1
ATOM 653 N N . VAL A 1 93 ? 8.048 -5.015 -12.318 1.00 85.56 93 VAL A N 1
ATOM 654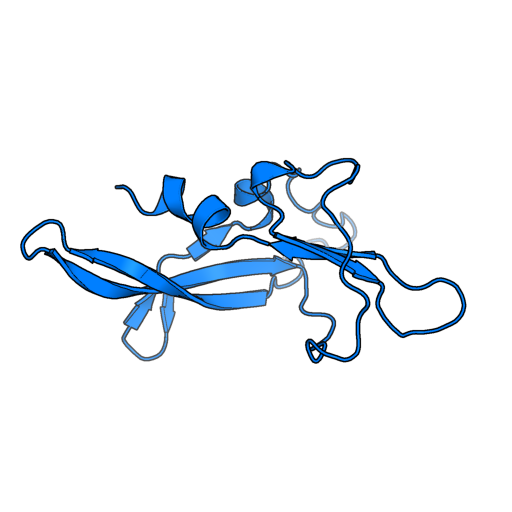 C CA . VAL A 1 93 ? 8.618 -3.698 -12.633 1.00 85.56 93 VAL A CA 1
ATOM 655 C C . VAL A 1 93 ? 7.994 -3.204 -13.924 1.00 85.56 93 VAL A C 1
ATOM 657 O O . VAL A 1 93 ? 7.971 -3.941 -14.901 1.00 85.56 93 VAL A O 1
ATOM 660 N N . GLY A 1 94 ? 7.469 -1.988 -13.931 1.00 81.50 94 GLY A N 1
ATOM 661 C CA . GLY A 1 94 ? 6.865 -1.385 -15.107 1.00 81.50 94 GLY A CA 1
ATOM 662 C C . GLY A 1 94 ? 7.687 -0.230 -15.659 1.00 81.50 94 GLY A C 1
ATOM 663 O O . GLY A 1 94 ? 8.403 0.449 -14.919 1.00 81.50 94 GLY A O 1
ATOM 664 N N . ARG A 1 95 ? 7.558 0.017 -16.964 1.00 78.75 95 ARG A N 1
ATOM 665 C CA . ARG A 1 95 ? 7.980 1.274 -17.594 1.00 78.75 95 ARG A CA 1
ATOM 666 C C . ARG A 1 95 ? 6.752 2.062 -18.030 1.00 78.75 95 ARG A C 1
ATOM 668 O O . ARG A 1 95 ? 5.910 1.540 -18.759 1.00 78.75 95 ARG A O 1
ATOM 675 N N . GLY A 1 96 ? 6.638 3.294 -17.543 1.00 71.75 96 GLY A N 1
ATOM 676 C CA . GLY A 1 96 ? 5.556 4.211 -17.880 1.00 71.75 96 GLY A CA 1
ATOM 677 C C . GLY A 1 96 ? 5.698 4.756 -19.302 1.00 71.75 96 GLY A C 1
ATOM 678 O O . GLY A 1 96 ? 6.796 5.096 -19.751 1.00 71.75 96 GLY A O 1
ATOM 679 N N . GLY A 1 97 ? 4.576 4.845 -20.016 1.00 62.69 97 GLY A N 1
ATOM 680 C CA . GLY A 1 97 ? 4.496 5.411 -21.362 1.00 62.69 97 GLY A CA 1
ATOM 681 C C . GLY A 1 97 ? 4.371 6.934 -21.338 1.00 62.69 97 GLY A C 1
ATOM 682 O O . GLY A 1 97 ? 3.295 7.462 -21.585 1.00 62.69 97 GLY A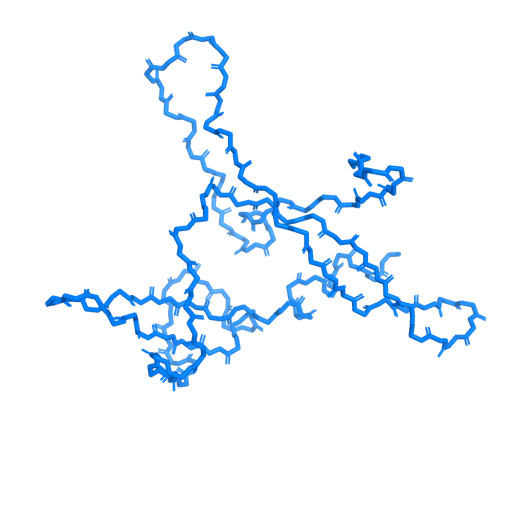 O 1
ATOM 683 N N . GLY A 1 98 ? 5.460 7.651 -21.052 1.00 54.59 98 GLY A N 1
ATOM 684 C CA . GLY A 1 98 ? 5.467 9.117 -21.031 1.00 54.59 98 GLY A CA 1
ATOM 685 C C . GLY A 1 98 ? 6.824 9.709 -21.409 1.00 54.59 98 GLY A C 1
ATOM 686 O O . GLY A 1 98 ? 7.689 9.873 -20.561 1.00 54.59 98 GLY A O 1
ATOM 687 N N . GLY A 1 99 ? 7.011 10.061 -22.687 1.00 52.91 99 GLY A N 1
ATOM 688 C CA . GLY A 1 99 ? 8.170 10.837 -23.159 1.00 52.91 99 GLY A CA 1
ATOM 689 C C . GLY A 1 99 ? 9.539 10.133 -23.094 1.00 52.91 99 GLY A C 1
ATOM 690 O O . GLY A 1 99 ? 9.660 8.992 -22.668 1.00 52.91 99 GLY A O 1
ATOM 691 N N . ALA A 1 100 ? 10.585 10.816 -23.581 1.00 49.34 100 ALA A N 1
ATOM 692 C CA . ALA A 1 100 ? 11.893 10.280 -24.011 1.00 49.34 100 ALA A CA 1
ATOM 693 C C . ALA A 1 100 ? 12.783 9.586 -22.946 1.00 49.34 100 ALA A C 1
ATOM 695 O O . ALA A 1 100 ? 13.971 9.365 -23.186 1.00 49.34 100 ALA A O 1
ATOM 696 N N . ARG A 1 101 ? 12.247 9.232 -21.775 1.00 56.59 101 ARG A N 1
ATOM 697 C CA . ARG A 1 101 ? 12.969 8.544 -20.701 1.00 56.59 101 ARG A CA 1
ATOM 698 C C . ARG A 1 101 ? 11.962 7.824 -19.795 1.00 56.59 101 ARG A C 1
ATOM 700 O O . ARG A 1 101 ? 11.774 8.243 -18.670 1.00 56.59 101 ARG A O 1
ATOM 707 N N . GLY A 1 102 ? 11.269 6.808 -20.320 1.00 65.44 102 GLY A N 1
ATOM 708 C CA . GLY A 1 102 ? 10.156 6.137 -19.630 1.00 65.44 102 GLY A CA 1
ATOM 709 C C . GLY A 1 102 ? 10.442 5.850 -18.152 1.00 65.44 102 GLY A C 1
ATOM 710 O O . GLY A 1 102 ? 11.399 5.139 -17.831 1.00 65.44 102 GLY A O 1
ATOM 711 N N . ASP A 1 103 ? 9.625 6.435 -17.277 1.00 75.00 103 ASP A N 1
ATOM 712 C CA . ASP A 1 103 ? 9.798 6.341 -15.832 1.00 75.00 103 ASP A CA 1
ATOM 713 C C . ASP A 1 103 ? 9.602 4.897 -15.364 1.00 75.00 103 ASP A C 1
ATOM 715 O O . ASP A 1 103 ? 8.678 4.193 -15.784 1.00 75.00 103 ASP A O 1
ATOM 719 N N . LEU A 1 104 ? 10.505 4.440 -14.500 1.00 79.88 104 LEU A N 1
ATOM 720 C CA . LEU A 1 104 ? 10.417 3.127 -13.875 1.00 79.88 104 LEU A CA 1
ATOM 721 C C . LEU A 1 104 ? 9.463 3.204 -12.687 1.00 79.88 104 LEU A C 1
ATOM 723 O O . LEU A 1 104 ? 9.625 4.049 -11.810 1.00 79.88 104 LEU A O 1
ATOM 727 N N . PHE A 1 105 ? 8.514 2.277 -12.625 1.00 83.81 105 PHE A N 1
ATOM 728 C CA . PHE A 1 105 ? 7.654 2.097 -11.463 1.00 83.81 105 PHE A CA 1
ATOM 729 C C . PHE A 1 105 ? 7.652 0.637 -11.019 1.00 83.81 105 PHE A C 1
ATOM 731 O O . PHE A 1 105 ? 8.018 -0.272 -11.765 1.00 83.81 105 PHE A O 1
ATOM 738 N N . ILE A 1 106 ? 7.231 0.405 -9.781 1.00 87.00 106 ILE A N 1
ATOM 739 C CA . ILE A 1 106 ? 7.135 -0.935 -9.206 1.00 87.00 106 ILE A CA 1
ATOM 740 C C . ILE A 1 106 ? 5.680 -1.253 -8.911 1.00 87.00 106 ILE A C 1
ATOM 742 O O . ILE A 1 106 ? 4.923 -0.406 -8.441 1.00 87.00 106 ILE A O 1
ATOM 746 N N . VAL A 1 107 ? 5.291 -2.496 -9.159 1.00 88.12 107 VAL A N 1
ATOM 747 C CA . VAL A 1 107 ? 4.013 -3.028 -8.698 1.00 88.12 107 VAL A CA 1
ATOM 748 C C . VAL A 1 107 ? 4.283 -3.738 -7.384 1.00 88.12 107 VAL A C 1
ATOM 750 O O . VAL A 1 107 ? 4.999 -4.737 -7.372 1.00 88.12 107 VAL A O 1
ATOM 753 N N . LEU A 1 108 ? 3.733 -3.234 -6.283 1.00 89.56 108 LEU A N 1
ATOM 754 C CA . LEU A 1 108 ? 3.906 -3.840 -4.963 1.00 89.56 108 LEU A CA 1
ATOM 755 C C . LEU A 1 108 ? 3.050 -5.103 -4.813 1.00 89.56 108 LEU A C 1
ATOM 757 O O . LEU A 1 108 ? 1.892 -5.153 -5.236 1.00 89.56 108 LEU A O 1
ATOM 761 N N . ASP A 1 109 ? 3.615 -6.122 -4.174 1.00 89.38 109 ASP A N 1
ATOM 762 C CA . ASP A 1 109 ? 2.861 -7.249 -3.644 1.00 89.38 109 ASP A CA 1
ATOM 763 C C . ASP A 1 109 ? 2.241 -6.836 -2.301 1.00 89.38 109 ASP A C 1
ATOM 765 O O . ASP A 1 109 ? 2.878 -6.865 -1.249 1.00 89.38 109 ASP A O 1
ATOM 769 N N . VAL A 1 110 ? 0.975 -6.414 -2.350 1.00 88.44 110 VAL A N 1
ATOM 770 C CA . VAL A 1 110 ? 0.226 -5.933 -1.178 1.00 88.44 110 VAL A CA 1
ATOM 771 C C . VAL A 1 110 ? 0.120 -7.008 -0.090 1.00 88.44 110 VAL A C 1
ATOM 773 O O . VAL A 1 110 ? 0.116 -6.677 1.096 1.00 88.44 110 VAL A O 1
ATOM 776 N N . ALA A 1 111 ? 0.064 -8.291 -0.465 1.00 85.56 111 ALA A N 1
ATOM 777 C CA . ALA A 1 111 ? -0.014 -9.380 0.501 1.00 85.56 111 ALA A CA 1
ATOM 778 C C . ALA A 1 111 ? 1.321 -9.568 1.232 1.00 85.56 111 ALA A C 1
ATOM 780 O O . ALA A 1 111 ? 1.323 -9.711 2.454 1.00 85.56 111 ALA A O 1
ATOM 781 N N . ALA A 1 112 ? 2.445 -9.507 0.513 1.00 88.31 112 ALA A N 1
ATOM 782 C CA . ALA A 1 112 ? 3.775 -9.549 1.121 1.00 88.31 112 ALA A CA 1
ATOM 783 C C . ALA A 1 112 ? 4.041 -8.317 2.006 1.00 88.31 112 ALA A C 1
ATOM 785 O O . ALA A 1 112 ? 4.562 -8.451 3.110 1.00 88.31 112 ALA A O 1
ATOM 786 N N . LEU A 1 113 ? 3.619 -7.133 1.550 1.00 88.31 113 LEU A N 1
ATOM 787 C CA . LEU A 1 113 ? 3.807 -5.863 2.254 1.00 88.31 113 LEU A CA 1
ATOM 788 C C . LEU A 1 113 ? 3.009 -5.781 3.560 1.00 88.31 113 LEU A C 1
ATOM 790 O O . LEU A 1 113 ? 3.528 -5.340 4.583 1.00 88.31 113 LEU A O 1
ATOM 794 N N . LEU A 1 114 ? 1.735 -6.178 3.530 1.00 86.69 114 LEU A N 1
ATOM 795 C CA . LEU A 1 114 ? 0.832 -6.015 4.672 1.00 86.69 114 LEU A CA 1
ATOM 796 C C . LEU A 1 114 ? 0.703 -7.275 5.529 1.00 86.69 114 LEU A C 1
ATOM 798 O O . LEU A 1 114 ? 0.265 -7.172 6.672 1.00 86.69 114 LEU A O 1
ATOM 802 N N . GLY A 1 115 ? 1.106 -8.445 5.027 1.00 82.94 115 GLY A N 1
ATOM 803 C CA . GLY A 1 115 ? 1.062 -9.717 5.752 1.00 82.94 115 GLY A CA 1
ATOM 804 C C . GLY A 1 115 ? 1.658 -9.636 7.163 1.00 82.94 115 GLY A C 1
ATOM 805 O O . GLY A 1 115 ? 0.929 -9.915 8.114 1.00 82.94 115 GLY A O 1
ATOM 806 N N . PRO A 1 116 ? 2.911 -9.169 7.338 1.00 81.19 116 PRO A N 1
ATOM 807 C CA . PRO A 1 116 ? 3.537 -9.034 8.659 1.00 81.19 116 PRO A CA 1
ATOM 808 C C . PRO A 1 116 ? 2.801 -8.090 9.622 1.00 81.19 116 PRO A C 1
ATOM 810 O O . PRO A 1 116 ? 2.911 -8.230 10.836 1.00 81.19 116 PRO A O 1
ATOM 813 N N . ILE A 1 117 ? 2.055 -7.118 9.091 1.00 77.50 117 ILE A N 1
ATOM 814 C CA . ILE A 1 117 ? 1.310 -6.116 9.868 1.00 77.50 117 ILE A CA 1
ATOM 815 C C . ILE A 1 117 ? -0.068 -6.667 10.272 1.00 77.50 117 ILE A C 1
ATOM 817 O O . ILE A 1 117 ? -0.631 -6.298 11.301 1.00 77.50 117 ILE A O 1
ATOM 821 N N . LEU A 1 118 ? -0.623 -7.557 9.450 1.00 71.06 118 LEU A N 1
ATOM 822 C CA . LEU A 1 118 ? -1.974 -8.096 9.571 1.00 71.06 118 LEU A CA 1
ATOM 823 C C . LEU A 1 118 ? -2.076 -9.386 10.389 1.00 71.06 118 LEU A C 1
ATOM 825 O O . LEU A 1 118 ? -3.190 -9.786 10.710 1.00 71.06 118 LEU A O 1
ATOM 829 N N . THR A 1 119 ? -0.959 -10.033 10.728 1.00 61.88 119 THR A N 1
ATOM 830 C CA . THR A 1 119 ? -0.922 -11.286 11.507 1.00 61.88 119 THR A CA 1
ATOM 831 C C . THR A 1 119 ? -1.065 -11.107 13.022 1.00 61.88 119 THR A C 1
ATOM 833 O O . THR A 1 119 ? -0.802 -12.059 13.755 1.00 61.88 119 THR A O 1
ATOM 836 N N . THR A 1 120 ? -1.441 -9.914 13.494 1.00 48.56 120 THR A N 1
ATOM 837 C CA . THR A 1 120 ? -1.647 -9.644 14.929 1.00 48.56 120 THR A CA 1
ATOM 838 C C . THR A 1 120 ? -3.104 -9.830 15.313 1.00 48.56 120 THR A C 1
ATOM 840 O O . THR A 1 120 ? -3.966 -9.339 14.546 1.00 48.56 120 THR A O 1
#

Radius of gyration: 16.96 Å; chains: 1; bounding box: 36×47×39 Å

pLDDT: mean 75.32, std 15.26, range [44.19, 93.31]